Protein AF-A0A968M2L5-F1 (afdb_monomer)

Foldseek 3Di:
DEEEEEACPCCLVPVLVVQVPDPPGDDQEYEDQAQVSQVVSCVVSVHNYYYHRLCPVVCVVVGQFYFYPDDPVPPPNPDDDDDDDDNGDGNGPPDD

Mean predicted aligned error: 7.8 Å

Solvent-accessible surface area (backbone atoms only — not comparable to full-atom values): 5545 Å² total; per-residue (Å²): 86,35,30,25,34,40,19,60,58,61,27,52,74,49,49,46,61,56,43,60,69,37,89,72,38,40,59,42,30,41,23,20,69,52,41,67,64,26,39,54,52,21,60,77,67,71,26,83,32,59,27,31,56,87,47,56,69,74,48,54,88,70,30,39,30,41,48,69,44,55,60,83,88,64,64,74,62,84,74,82,80,87,86,84,94,65,102,67,50,80,50,67,62,84,72,133

Secondary structure (DSSP, 8-state):
-EEEEE-SSHIIIIIHHHHHTSTT-EEEEEEESSHHHHHHHHHHTT-SEEEETTGGGGGGGG-SEEEE-S-GGG----PPS-----S---------

pLDDT: mean 79.25, std 21.19, range [34.09, 97.38]

Nearest PDB structures (fold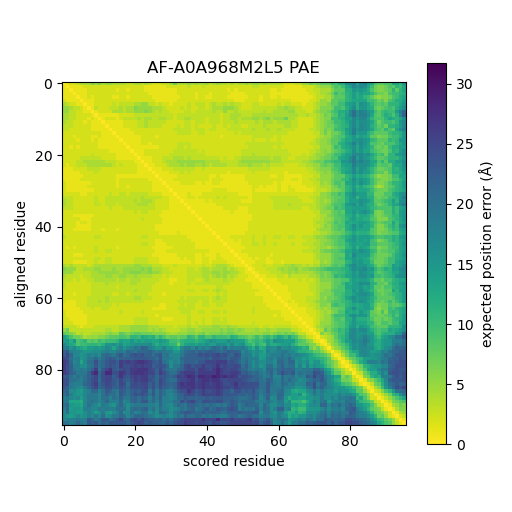seek):
  4had-assembly1_C  TM=8.852E-01  e=3.005E-05  Rhizobium etli CFN 42
  4had-assembly1_D  TM=8.837E-01  e=3.005E-05  Rhizobium etli CFN 42
  3ezy-assembly1_B  TM=8.590E-01  e=3.904E-04  Thermotoga maritima
  5uib-assembly1_A  TM=8.420E-01  e=4.469E-04  Rhizobium rhizogenes K84
  4koa-assembly1_A-2  TM=8.128E-01  e=4.177E-04  Sinorhizobium meliloti 1021

Structure (mmCIF, N/CA/C/O backbone):
data_AF-A0A968M2L5-F1
#
_entry.id   AF-A0A968M2L5-F1
#
loop_
_atom_site.group_PDB
_atom_site.id
_atom_site.type_symbol
_atom_site.label_atom_id
_atom_site.label_alt_id
_atom_site.label_comp_id
_atom_site.label_asym_id
_atom_site.label_entity_id
_atom_site.label_seq_id
_atom_site.pdbx_PDB_ins_code
_atom_site.Cartn_x
_atom_site.Cartn_y
_atom_site.Cartn_z
_atom_site.occupancy
_atom_site.B_iso_or_equiv
_atom_site.auth_seq_id
_atom_site.auth_comp_id
_atom_site.auth_asym_id
_atom_site.auth_atom_id
_atom_site.pdbx_PDB_model_num
ATOM 1 N N . MET A 1 1 ? -8.861 -2.715 9.141 1.00 88.38 1 MET A N 1
ATOM 2 C CA . MET A 1 1 ? -8.991 -2.774 7.671 1.00 88.38 1 MET A CA 1
ATOM 3 C C . MET A 1 1 ? -7.615 -2.585 7.074 1.00 88.38 1 MET A C 1
ATOM 5 O O . MET A 1 1 ? -6.997 -1.554 7.315 1.00 88.38 1 MET A O 1
ATOM 9 N N . ARG A 1 2 ? -7.134 -3.588 6.344 1.00 92.38 2 ARG A N 1
ATOM 10 C CA . ARG A 1 2 ? -5.806 -3.607 5.731 1.00 92.38 2 ARG A CA 1
ATOM 11 C C . ARG A 1 2 ? -5.863 -2.931 4.371 1.00 92.38 2 ARG A C 1
ATOM 13 O O . ARG A 1 2 ? -6.697 -3.287 3.540 1.00 92.38 2 ARG A O 1
ATOM 20 N N . VAL A 1 3 ? -4.984 -1.971 4.140 1.00 92.75 3 VAL A N 1
ATOM 21 C CA . VAL A 1 3 ? -4.942 -1.184 2.910 1.00 92.75 3 VAL A CA 1
ATOM 22 C C . VAL A 1 3 ? -3.601 -1.379 2.226 1.00 92.75 3 VAL A C 1
ATOM 24 O O . VAL A 1 3 ? -2.548 -1.315 2.856 1.00 92.75 3 VAL A O 1
ATOM 27 N N . GLY A 1 4 ? -3.642 -1.592 0.917 1.00 93.94 4 GLY A N 1
ATOM 28 C CA . GLY A 1 4 ? -2.467 -1.549 0.065 1.00 93.94 4 GLY A CA 1
ATOM 29 C C . GLY A 1 4 ? -2.454 -0.318 -0.821 1.00 93.94 4 GLY A C 1
ATOM 30 O O . GLY A 1 4 ? -3.511 0.169 -1.214 1.00 93.94 4 GLY A O 1
ATOM 31 N N . ILE A 1 5 ? -1.273 0.183 -1.171 1.00 94.12 5 ILE A N 1
ATOM 32 C CA . ILE A 1 5 ? -1.129 1.347 -2.054 1.00 94.12 5 ILE A CA 1
ATOM 33 C C . ILE A 1 5 ? -0.331 0.950 -3.295 1.00 94.12 5 ILE A C 1
ATOM 35 O O . ILE A 1 5 ? 0.833 0.563 -3.197 1.00 94.12 5 ILE A O 1
ATOM 39 N N . LEU A 1 6 ? -0.939 1.088 -4.475 1.00 92.50 6 LEU A N 1
ATOM 40 C CA . LEU A 1 6 ? -0.255 0.965 -5.761 1.00 92.50 6 LEU A CA 1
ATOM 41 C C . LEU A 1 6 ? 0.196 2.350 -6.223 1.00 92.50 6 LEU A C 1
ATOM 43 O O . LEU A 1 6 ? -0.587 3.125 -6.770 1.00 92.50 6 LEU A O 1
ATOM 47 N N . GLY A 1 7 ? 1.479 2.645 -6.042 1.00 90.62 7 GLY A N 1
ATOM 48 C CA . GLY A 1 7 ? 2.120 3.884 -6.462 1.00 90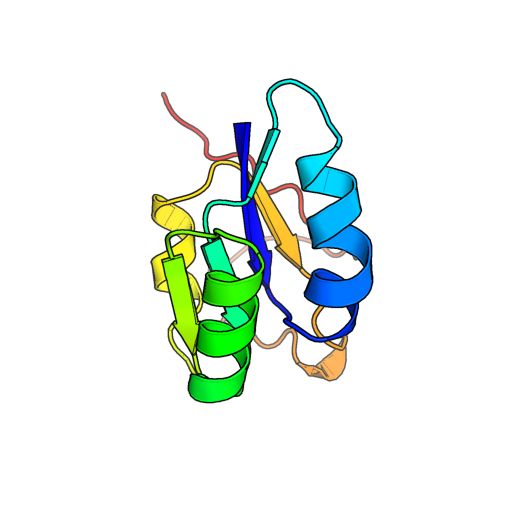.62 7 GLY A CA 1
ATOM 49 C C . GLY A 1 7 ? 2.806 4.600 -5.301 1.00 90.62 7 GLY A C 1
ATOM 50 O O . GLY A 1 7 ? 2.171 5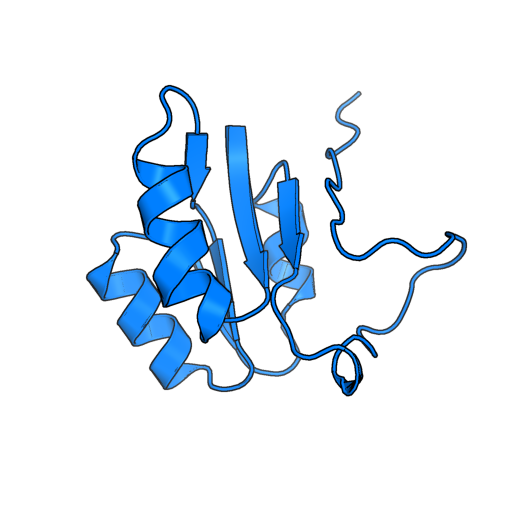.277 -4.502 1.00 90.62 7 GLY A O 1
ATOM 51 N N . THR A 1 8 ? 4.134 4.546 -5.273 1.00 90.06 8 THR A N 1
ATOM 52 C CA . THR A 1 8 ? 4.975 5.123 -4.209 1.00 90.06 8 THR A CA 1
ATOM 53 C C . THR A 1 8 ? 5.424 6.571 -4.447 1.00 90.06 8 THR A C 1
ATOM 55 O O . THR A 1 8 ? 6.320 7.073 -3.776 1.00 90.06 8 THR A O 1
ATOM 58 N N . GLY A 1 9 ? 4.803 7.263 -5.406 1.00 87.50 9 GLY A N 1
ATOM 59 C CA . GLY A 1 9 ? 4.928 8.713 -5.572 1.00 87.50 9 GLY A CA 1
ATOM 60 C C . GLY A 1 9 ? 3.939 9.442 -4.662 1.00 87.50 9 GLY A C 1
ATOM 61 O O . GLY A 1 9 ? 4.125 9.516 -3.451 1.00 87.50 9 GLY A O 1
ATOM 62 N N . PHE A 1 10 ? 2.840 9.921 -5.247 1.00 84.62 10 PHE A N 1
ATOM 63 C CA . PHE A 1 10 ? 1.758 10.584 -4.511 1.00 84.62 10 PHE A CA 1
ATOM 64 C C . PHE A 1 10 ? 1.149 9.706 -3.404 1.00 84.62 10 PHE A C 1
ATOM 66 O O . PHE A 1 10 ? 0.853 10.198 -2.319 1.00 84.62 10 PHE A O 1
ATOM 73 N N . GLY A 1 11 ? 1.013 8.395 -3.639 1.00 83.44 11 GLY A N 1
ATOM 74 C CA . GLY A 1 11 ? 0.470 7.463 -2.649 1.00 83.44 11 GLY A CA 1
ATOM 75 C C . GLY A 1 11 ? 1.284 7.398 -1.359 1.00 83.44 11 GLY A C 1
ATOM 76 O O . GLY A 1 11 ? 0.704 7.422 -0.279 1.00 83.44 11 GLY A O 1
ATOM 77 N N . ALA A 1 12 ? 2.615 7.405 -1.455 1.00 88.25 12 ALA A N 1
ATOM 78 C CA . ALA A 1 12 ? 3.487 7.437 -0.281 1.00 88.25 12 ALA A CA 1
ATOM 79 C C . ALA A 1 12 ? 3.498 8.809 0.410 1.00 88.25 12 ALA A C 1
ATOM 81 O O . ALA A 1 12 ? 3.565 8.879 1.631 1.00 88.25 12 ALA A O 1
ATOM 82 N N . ALA A 1 13 ? 3.424 9.899 -0.357 1.00 87.94 13 ALA A N 1
ATOM 83 C CA . ALA A 1 13 ? 3.487 11.251 0.196 1.00 87.94 13 ALA A CA 1
ATOM 84 C C . ALA A 1 13 ? 2.180 11.699 0.873 1.00 87.94 13 ALA A C 1
ATOM 86 O O . ALA A 1 13 ? 2.221 12.483 1.815 1.00 87.94 13 ALA A O 1
ATOM 87 N N . VAL A 1 14 ? 1.026 11.233 0.382 1.00 90.38 14 VAL A N 1
ATOM 88 C CA . VAL A 1 14 ? -0.293 11.738 0.800 1.00 90.38 14 VAL A CA 1
ATOM 89 C C . VAL A 1 14 ? -1.162 10.647 1.409 1.00 90.38 14 VAL A C 1
ATOM 91 O O . VAL A 1 14 ? -1.621 10.789 2.539 1.00 90.38 14 VAL A O 1
ATOM 94 N N . HIS A 1 15 ? -1.392 9.547 0.690 1.00 88.81 15 HIS A N 1
ATOM 95 C CA . HIS A 1 15 ? -2.325 8.520 1.158 1.00 88.81 15 HIS A CA 1
ATOM 96 C C . HIS A 1 15 ? -1.779 7.732 2.345 1.00 88.81 15 HIS A C 1
ATOM 98 O O . HIS A 1 15 ? -2.531 7.459 3.270 1.00 88.81 15 HIS A O 1
ATOM 104 N N . LEU A 1 16 ? -0.493 7.388 2.339 1.00 92.25 16 LEU A N 1
ATOM 105 C CA . LEU A 1 16 ? 0.145 6.634 3.414 1.00 92.25 16 LEU A CA 1
ATOM 106 C C . LEU A 1 16 ? 0.006 7.317 4.790 1.00 92.25 16 LEU A C 1
ATOM 108 O O . LEU A 1 16 ? -0.597 6.696 5.666 1.00 92.25 16 LEU A O 1
ATOM 112 N N . PRO A 1 17 ? 0.446 8.578 4.997 1.00 93.00 17 PRO A N 1
ATOM 113 C CA . PRO A 1 17 ? 0.282 9.235 6.294 1.00 93.00 17 PRO A CA 1
ATOM 114 C C . PRO A 1 17 ? -1.192 9.485 6.641 1.00 93.00 17 PRO A C 1
ATOM 116 O O . PRO A 1 17 ? -1.592 9.312 7.792 1.00 93.00 17 PRO A O 1
ATOM 119 N N . ALA A 1 18 ? -2.027 9.836 5.654 1.00 91.94 18 ALA A N 1
ATOM 120 C CA . ALA A 1 18 ? -3.456 10.040 5.882 1.00 91.94 18 ALA A CA 1
ATOM 121 C C . ALA A 1 18 ? -4.140 8.757 6.380 1.00 91.94 18 ALA A C 1
ATOM 123 O O . ALA A 1 18 ? -4.860 8.792 7.373 1.00 91.94 18 ALA A O 1
ATOM 124 N N . LEU A 1 19 ? -3.884 7.615 5.738 1.00 91.62 19 LEU A N 1
ATOM 125 C CA . LEU A 1 19 ? -4.455 6.324 6.121 1.00 91.62 19 LEU A CA 1
ATOM 126 C C . LEU A 1 19 ? -3.940 5.844 7.480 1.00 91.62 19 LEU A C 1
ATOM 128 O O . LEU A 1 19 ? -4.735 5.338 8.263 1.00 91.62 19 LEU A O 1
ATOM 132 N N . GLN A 1 20 ? -2.653 6.035 7.787 1.00 91.94 20 GLN A N 1
ATOM 133 C CA . GLN A 1 20 ? -2.080 5.668 9.090 1.00 91.94 20 GLN A CA 1
ATOM 134 C C . GLN A 1 20 ? -2.659 6.485 10.256 1.00 91.94 20 GLN A C 1
ATOM 136 O O . GLN A 1 20 ? -2.662 6.014 11.389 1.00 91.94 20 GLN A O 1
ATOM 141 N N . SER A 1 21 ? -3.173 7.691 9.993 1.00 93.94 21 SER A N 1
ATOM 142 C CA . SER A 1 21 ? -3.842 8.510 11.014 1.00 93.94 21 SER A CA 1
ATOM 143 C C . SER A 1 21 ? -5.272 8.065 11.344 1.00 93.94 21 SER A C 1
ATOM 145 O O . SER A 1 21 ? -5.845 8.526 12.333 1.00 93.94 21 SER A O 1
ATOM 147 N N . LEU A 1 22 ? -5.873 7.189 10.531 1.00 92.62 22 LEU A N 1
ATOM 148 C CA . LEU A 1 22 ? -7.255 6.760 10.720 1.00 92.62 22 LEU A CA 1
ATOM 149 C C . LEU A 1 22 ? -7.334 5.591 11.716 1.00 92.62 22 LEU A C 1
ATOM 151 O O . LEU A 1 22 ? -6.642 4.585 11.545 1.00 92.62 22 LEU A O 1
ATOM 155 N N . PRO A 1 23 ? -8.229 5.650 12.718 1.00 93.88 23 PRO A N 1
ATOM 156 C CA . PRO A 1 23 ? -8.421 4.535 13.634 1.00 93.88 23 PRO A CA 1
ATOM 157 C C . PRO A 1 23 ? -8.970 3.307 12.893 1.00 93.88 23 PRO A C 1
ATOM 159 O O . PRO A 1 23 ? -9.910 3.400 12.103 1.00 93.88 23 PRO A O 1
ATOM 162 N N . GLY A 1 24 ? -8.388 2.136 13.164 1.00 91.62 24 GLY A N 1
ATOM 163 C CA . GLY A 1 24 ? -8.819 0.863 12.573 1.00 91.62 24 GLY A CA 1
ATOM 164 C C . GLY A 1 24 ? -8.391 0.645 11.115 1.00 91.62 24 GLY A C 1
ATOM 165 O O . GLY A 1 24 ? -8.819 -0.340 10.501 1.00 91.62 24 GLY A O 1
ATOM 166 N N . VAL A 1 25 ? -7.548 1.520 10.560 1.00 93.00 25 VAL A N 1
ATOM 167 C CA . VAL A 1 25 ? -6.943 1.380 9.230 1.00 93.00 25 VAL A CA 1
ATOM 168 C C . VAL A 1 25 ? -5.455 1.105 9.382 1.00 93.00 25 VAL A C 1
ATOM 170 O O . VAL A 1 25 ? -4.769 1.761 10.156 1.00 93.00 25 VAL A O 1
ATOM 173 N N . GLU A 1 26 ? -4.952 0.139 8.624 1.00 94.44 26 GLU A N 1
ATOM 174 C CA . GLU A 1 26 ? -3.536 -0.205 8.618 1.00 94.44 26 GLU A CA 1
ATOM 175 C C . GLU A 1 26 ? -3.058 -0.328 7.177 1.00 94.44 26 GLU A C 1
ATOM 177 O O . GLU A 1 26 ? -3.641 -1.076 6.390 1.00 94.44 26 GLU A O 1
ATOM 182 N N . VAL A 1 27 ? -2.002 0.402 6.817 1.00 95.56 27 VAL A N 1
ATOM 183 C CA . VAL A 1 27 ? -1.354 0.218 5.517 1.00 95.56 27 VAL A CA 1
ATOM 184 C C . VAL A 1 27 ? -0.376 -0.942 5.638 1.00 95.56 27 VAL A C 1
ATOM 186 O O . VAL A 1 27 ? 0.677 -0.800 6.251 1.00 95.56 27 VAL A O 1
ATOM 189 N N . THR A 1 28 ? -0.727 -2.089 5.061 1.00 96.31 28 THR A N 1
ATOM 190 C CA . THR A 1 28 ? 0.058 -3.324 5.200 1.00 96.31 28 THR A CA 1
ATOM 191 C C . THR A 1 28 ? 0.949 -3.602 3.996 1.00 96.31 28 THR A C 1
ATOM 193 O O . THR A 1 28 ? 1.904 -4.367 4.112 1.00 96.31 28 THR A O 1
ATOM 196 N N . ALA A 1 29 ? 0.686 -2.978 2.843 1.00 96.19 29 ALA A N 1
ATOM 197 C CA . ALA A 1 29 ? 1.452 -3.248 1.635 1.00 96.19 29 ALA A CA 1
ATOM 198 C C . ALA A 1 29 ? 1.623 -2.029 0.716 1.00 96.19 29 ALA A C 1
ATOM 200 O O . ALA A 1 29 ? 0.676 -1.292 0.442 1.00 96.19 29 ALA A O 1
ATOM 201 N N . LEU A 1 30 ? 2.827 -1.848 0.174 1.00 96.62 30 LEU A N 1
ATOM 202 C CA . LEU A 1 30 ? 3.119 -0.861 -0.868 1.00 96.62 30 LEU A CA 1
ATOM 203 C C . LEU A 1 30 ? 3.573 -1.552 -2.149 1.00 96.62 30 LEU A C 1
ATOM 205 O O . LEU A 1 30 ? 4.294 -2.545 -2.115 1.00 96.62 30 LEU A O 1
ATOM 209 N N . TRP A 1 31 ? 3.221 -0.976 -3.291 1.00 95.69 31 TRP A N 1
ATOM 210 C CA . TRP A 1 31 ? 3.813 -1.324 -4.575 1.00 95.69 31 TRP A CA 1
ATOM 211 C C . TRP A 1 31 ? 4.276 -0.071 -5.312 1.00 95.69 31 TRP A C 1
ATOM 213 O O . TRP A 1 31 ? 3.610 0.968 -5.306 1.00 95.69 31 TRP A O 1
ATOM 223 N N . GLY A 1 32 ? 5.398 -0.187 -6.011 1.00 93.50 32 GLY A N 1
ATOM 224 C CA . GLY A 1 32 ? 5.876 0.813 -6.952 1.00 93.50 32 GLY A CA 1
ATOM 225 C C . GLY A 1 32 ? 6.692 0.172 -8.064 1.00 93.50 32 GLY A C 1
ATOM 226 O O . GLY A 1 32 ? 7.103 -0.979 -7.977 1.00 93.50 32 GLY A O 1
ATOM 227 N N . ARG A 1 33 ? 6.941 0.918 -9.143 1.00 90.88 33 ARG A N 1
ATOM 228 C CA . ARG A 1 33 ? 7.737 0.401 -10.269 1.00 90.88 33 ARG A CA 1
ATOM 229 C C . ARG A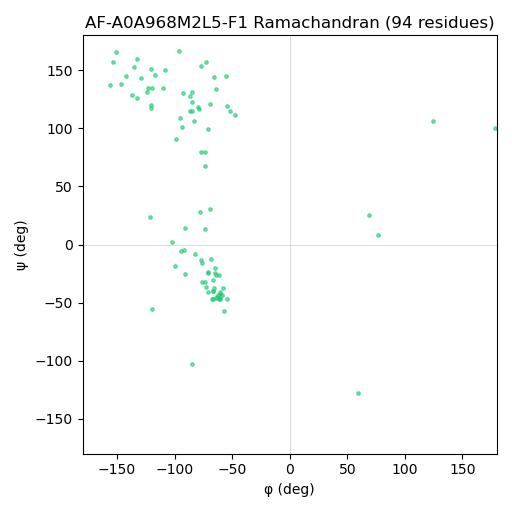 1 33 ? 9.170 0.072 -9.845 1.00 90.88 33 ARG A C 1
ATOM 231 O O . ARG A 1 33 ? 9.691 -0.970 -10.222 1.00 90.88 33 ARG A O 1
ATOM 238 N N . ASP A 1 34 ? 9.774 0.960 -9.065 1.00 93.12 34 ASP A N 1
ATOM 239 C CA . ASP A 1 34 ? 11.113 0.798 -8.507 1.00 93.12 34 ASP A CA 1
ATOM 240 C C . ASP A 1 34 ? 11.026 0.029 -7.182 1.00 93.12 34 ASP A C 1
ATOM 242 O O . ASP A 1 34 ? 10.410 0.501 -6.219 1.00 93.12 34 ASP A O 1
ATOM 246 N N . ARG A 1 35 ? 11.607 -1.176 -7.157 1.00 93.81 35 ARG A N 1
ATOM 247 C CA . ARG A 1 35 ? 11.564 -2.077 -6.001 1.00 93.81 35 ARG A CA 1
ATOM 248 C C . ARG A 1 35 ? 12.331 -1.510 -4.811 1.00 93.81 35 ARG A C 1
ATOM 250 O O . ARG A 1 35 ? 11.806 -1.528 -3.703 1.00 93.81 35 ARG A O 1
ATOM 257 N N . GLU A 1 36 ? 13.540 -1.013 -5.043 1.00 95.38 36 GLU A N 1
ATOM 258 C CA . GLU A 1 36 ? 14.440 -0.549 -3.987 1.00 95.38 36 GLU A CA 1
ATOM 259 C C . GLU A 1 36 ? 13.875 0.704 -3.319 1.00 95.38 36 GLU A C 1
ATOM 261 O O . GLU A 1 36 ? 13.717 0.752 -2.097 1.00 95.38 36 GLU A O 1
ATOM 266 N N . ARG A 1 37 ? 13.419 1.670 -4.127 1.00 95.44 37 ARG A N 1
ATOM 267 C CA . ARG A 1 37 ? 12.728 2.861 -3.622 1.00 95.44 37 ARG A CA 1
ATOM 268 C C . ARG A 1 37 ? 11.475 2.499 -2.826 1.00 95.44 37 ARG A C 1
ATOM 270 O O . ARG A 1 37 ? 11.208 3.098 -1.787 1.00 95.44 37 ARG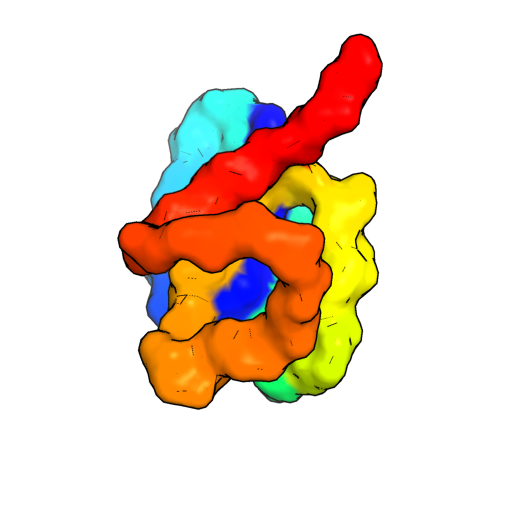 A O 1
ATOM 277 N N . THR A 1 38 ? 10.681 1.548 -3.316 1.00 96.44 38 THR A N 1
ATOM 278 C CA . THR A 1 38 ? 9.441 1.133 -2.642 1.00 96.44 38 THR A CA 1
ATOM 279 C C . THR A 1 38 ? 9.729 0.449 -1.310 1.00 96.44 38 THR A C 1
ATOM 281 O O . THR A 1 38 ? 9.044 0.730 -0.328 1.00 96.44 38 THR A O 1
ATOM 284 N N . GLN A 1 39 ? 10.764 -0.388 -1.253 1.00 97.00 39 GLN A N 1
ATOM 285 C CA . GLN A 1 39 ? 11.215 -1.027 -0.022 1.00 97.00 39 GLN A CA 1
ATOM 286 C C . GLN A 1 39 ? 11.708 0.001 1.003 1.00 97.00 39 GLN A C 1
ATOM 288 O O . GLN A 1 39 ? 11.308 -0.070 2.162 1.00 97.00 39 GLN A O 1
ATOM 293 N N . ALA A 1 40 ? 12.506 0.986 0.585 1.00 97.38 40 ALA A N 1
ATOM 294 C CA . ALA A 1 40 ? 12.985 2.045 1.474 1.00 97.38 40 ALA A CA 1
ATOM 295 C C . ALA A 1 40 ? 11.827 2.858 2.083 1.00 97.38 40 ALA A C 1
ATOM 297 O O . ALA A 1 40 ? 11.811 3.125 3.284 1.00 97.38 40 ALA A O 1
ATOM 298 N N . ILE A 1 41 ? 10.819 3.200 1.272 1.00 96.50 41 ILE A N 1
ATOM 299 C CA . ILE A 1 41 ? 9.611 3.896 1.742 1.00 96.50 41 ILE A CA 1
ATOM 300 C C . ILE A 1 41 ? 8.826 3.023 2.727 1.00 96.50 41 ILE A C 1
ATOM 302 O O . ILE A 1 41 ? 8.413 3.512 3.775 1.00 96.50 41 ILE A O 1
ATOM 306 N N . ALA A 1 42 ? 8.624 1.742 2.407 1.00 96.75 42 ALA A N 1
ATOM 307 C CA . ALA A 1 42 ? 7.900 0.820 3.276 1.00 96.75 42 ALA A CA 1
ATOM 308 C C . ALA A 1 42 ? 8.589 0.676 4.639 1.00 96.75 42 ALA A C 1
ATOM 310 O O . ALA A 1 42 ? 7.936 0.819 5.668 1.00 96.75 42 ALA A O 1
ATOM 311 N N . GLN A 1 43 ? 9.911 0.491 4.650 1.00 96.88 43 GLN A N 1
ATOM 312 C CA . GLN A 1 43 ? 10.706 0.419 5.877 1.00 96.88 43 GLN A CA 1
ATOM 313 C C . GLN A 1 43 ? 10.612 1.711 6.695 1.00 96.88 43 GLN A C 1
ATOM 315 O O . GLN A 1 43 ? 10.346 1.652 7.893 1.00 96.88 43 GLN A O 1
ATOM 320 N N . GLY A 1 44 ? 10.764 2.875 6.053 1.00 96.50 44 GLY A N 1
ATOM 321 C CA . GLY A 1 44 ? 10.676 4.173 6.726 1.00 96.50 44 GLY A CA 1
ATOM 322 C C . GLY A 1 44 ? 9.297 4.473 7.323 1.00 96.50 44 GLY A C 1
ATOM 323 O O . GLY A 1 44 ? 9.203 5.216 8.295 1.00 96.50 44 GLY A O 1
ATOM 324 N N . ALA A 1 45 ? 8.238 3.878 6.772 1.00 94.88 45 ALA A N 1
ATOM 325 C CA . ALA A 1 45 ? 6.864 4.055 7.235 1.00 94.88 45 ALA A CA 1
ATOM 326 C C . ALA A 1 45 ? 6.325 2.887 8.081 1.00 94.88 45 ALA A C 1
ATOM 328 O O . ALA A 1 45 ? 5.154 2.912 8.459 1.00 94.88 45 ALA A O 1
ATOM 329 N N . GLY A 1 46 ? 7.138 1.860 8.356 1.00 96.31 46 GLY A N 1
ATOM 330 C CA . GLY A 1 46 ? 6.719 0.676 9.113 1.00 96.31 46 GLY A CA 1
ATOM 331 C C . GLY A 1 46 ? 5.709 -0.222 8.387 1.00 96.31 46 GLY A C 1
ATOM 332 O O . GLY A 1 46 ? 4.943 -0.923 9.041 1.00 96.31 46 GLY A O 1
ATOM 333 N N . VAL A 1 47 ? 5.679 -0.206 7.051 1.00 97.25 47 VAL A N 1
ATOM 334 C CA . VAL A 1 47 ? 4.783 -1.054 6.251 1.00 97.25 47 VAL A CA 1
ATOM 335 C C . VAL A 1 47 ? 5.427 -2.433 6.030 1.00 97.25 47 VAL A C 1
ATOM 337 O O . VAL A 1 47 ? 6.520 -2.499 5.462 1.00 97.25 47 VAL A O 1
ATOM 340 N N . PRO A 1 48 ? 4.775 -3.544 6.425 1.00 96.75 48 PRO A N 1
ATOM 341 C CA . PRO A 1 48 ? 5.398 -4.871 6.455 1.00 96.75 48 PRO A CA 1
ATOM 342 C C . PRO A 1 48 ? 5.663 -5.491 5.077 1.00 96.75 48 PRO A C 1
ATOM 344 O O . PRO A 1 48 ? 6.555 -6.332 4.953 1.00 96.75 48 PRO A O 1
ATOM 347 N N . HIS A 1 49 ? 4.921 -5.100 4.036 1.00 97.12 49 HIS A N 1
ATOM 348 C CA . HIS A 1 49 ? 5.073 -5.672 2.696 1.00 97.12 49 HIS A CA 1
ATOM 349 C C . HIS A 1 49 ? 5.373 -4.605 1.640 1.00 97.12 49 HIS A C 1
ATOM 351 O O . HIS A 1 49 ? 4.715 -3.568 1.556 1.00 97.12 49 HIS A O 1
ATOM 357 N N . SER A 1 50 ? 6.352 -4.879 0.779 1.00 97.00 50 SER A N 1
ATOM 358 C CA . SER A 1 50 ? 6.731 -3.994 -0.323 1.00 97.00 50 SER A CA 1
ATOM 359 C C . SER A 1 50 ? 6.984 -4.790 -1.597 1.00 97.00 50 SER A C 1
ATOM 361 O O . SER A 1 50 ? 7.793 -5.719 -1.595 1.00 97.00 50 SER A O 1
ATOM 363 N N . PHE A 1 51 ? 6.343 -4.388 -2.689 1.00 95.25 51 PHE A N 1
ATOM 364 C CA . PHE A 1 51 ? 6.430 -5.040 -3.991 1.00 95.25 51 PHE A CA 1
ATOM 365 C C . PHE A 1 51 ? 6.963 -4.079 -5.055 1.00 95.25 51 PHE A C 1
ATOM 367 O O . PHE A 1 51 ? 6.776 -2.864 -4.980 1.00 95.25 51 PHE A O 1
ATOM 374 N N . GLY A 1 52 ? 7.638 -4.635 -6.059 1.00 92.44 52 GLY A N 1
ATOM 375 C CA . GLY A 1 52 ? 8.306 -3.883 -7.117 1.00 92.44 52 GLY A CA 1
ATOM 376 C C . GLY A 1 52 ? 8.004 -4.432 -8.508 1.00 92.44 52 GLY A C 1
ATOM 377 O O . GLY A 1 52 ? 7.651 -5.603 -8.644 1.00 92.44 52 GLY A O 1
ATOM 378 N N . GLY A 1 53 ? 8.188 -3.620 -9.550 1.00 88.38 53 GLY A N 1
ATOM 379 C CA . GLY A 1 53 ? 8.091 -4.086 -10.937 1.00 88.38 53 GLY A CA 1
ATOM 380 C C . GLY A 1 53 ? 6.717 -4.676 -11.268 1.00 88.38 53 GLY A C 1
ATOM 381 O O . GLY A 1 53 ? 5.697 -4.044 -11.022 1.00 88.38 53 GLY A O 1
ATOM 382 N N . GLU A 1 54 ? 6.664 -5.888 -11.818 1.00 85.81 54 GLU A N 1
ATOM 383 C CA . GLU A 1 54 ? 5.403 -6.521 -12.243 1.00 85.81 54 GLU A CA 1
ATOM 384 C C . GLU A 1 54 ? 4.619 -7.203 -11.102 1.00 85.81 54 GLU A C 1
ATOM 386 O O . GLU A 1 54 ? 3.459 -7.569 -11.289 1.00 85.81 54 GLU A O 1
ATOM 391 N N . ALA A 1 55 ? 5.198 -7.304 -9.900 1.00 85.62 55 ALA A N 1
ATOM 392 C CA . ALA A 1 55 ? 4.676 -8.060 -8.753 1.00 85.62 55 ALA A CA 1
ATOM 393 C C . ALA A 1 55 ? 3.535 -7.366 -7.974 1.00 85.62 55 ALA A C 1
ATOM 395 O O . ALA A 1 55 ? 3.371 -7.564 -6.774 1.00 85.62 55 ALA A O 1
ATOM 396 N N . TRP A 1 56 ? 2.734 -6.514 -8.616 1.00 87.31 56 TRP A N 1
ATOM 397 C CA . TRP A 1 56 ? 1.650 -5.791 -7.930 1.00 87.31 56 TRP A CA 1
ATOM 398 C C . TRP A 1 56 ? 0.532 -6.723 -7.445 1.00 87.31 56 TRP A C 1
ATOM 400 O O . TRP A 1 56 ? -0.126 -6.426 -6.454 1.00 87.31 56 TRP A O 1
ATOM 410 N N . ALA A 1 57 ? 0.290 -7.835 -8.144 1.00 85.56 57 ALA A N 1
ATOM 411 C CA . ALA A 1 57 ? -0.816 -8.741 -7.838 1.00 85.56 57 ALA A CA 1
ATOM 412 C C . ALA A 1 57 ? -0.580 -9.527 -6.537 1.00 85.56 57 ALA A C 1
ATOM 414 O O . ALA A 1 57 ? -1.539 -9.923 -5.880 1.00 85.56 57 ALA A O 1
ATOM 415 N N . GLU A 1 58 ? 0.683 -9.696 -6.135 1.00 87.25 58 GLU A N 1
ATOM 416 C CA . GLU A 1 58 ? 1.078 -10.353 -4.882 1.00 87.25 58 GLU A CA 1
ATOM 417 C C . GLU A 1 58 ? 0.621 -9.574 -3.638 1.00 87.25 58 GLU A C 1
ATOM 419 O O . GLU A 1 58 ? 0.469 -10.149 -2.563 1.00 87.25 58 GLU A O 1
ATOM 424 N N . LEU A 1 59 ? 0.328 -8.278 -3.791 1.00 88.62 59 LEU A N 1
ATOM 425 C CA . LEU A 1 59 ? -0.232 -7.435 -2.739 1.00 88.62 59 LEU A CA 1
ATOM 426 C C . LEU A 1 59 ? -1.711 -7.746 -2.460 1.00 88.62 59 LEU A C 1
ATOM 428 O O . LEU A 1 59 ? -2.151 -7.607 -1.321 1.00 88.62 59 LEU A O 1
ATOM 432 N N . LEU A 1 60 ? -2.483 -8.160 -3.472 1.00 86.12 60 LEU A N 1
ATOM 433 C CA . LEU A 1 60 ? -3.938 -8.353 -3.371 1.00 86.12 60 LEU A CA 1
ATOM 434 C C . LEU A 1 60 ? -4.386 -9.288 -2.233 1.00 86.12 60 LEU A C 1
ATOM 436 O O . LEU A 1 60 ? -5.296 -8.901 -1.504 1.00 86.12 60 LEU A O 1
ATOM 440 N N . PRO A 1 61 ? -3.785 -10.478 -2.018 1.00 86.94 61 PRO A N 1
ATOM 441 C CA . PRO A 1 61 ? -4.203 -11.357 -0.922 1.00 86.94 61 PRO A CA 1
ATOM 442 C C . PRO A 1 61 ? -3.873 -10.810 0.480 1.00 86.94 61 PRO A C 1
ATOM 444 O O . PRO A 1 61 ? -4.369 -11.335 1.476 1.00 86.94 61 PRO A O 1
ATOM 447 N N . LEU A 1 62 ? -3.043 -9.767 0.585 1.00 85.56 62 LEU A N 1
ATOM 448 C CA . LEU A 1 62 ? -2.560 -9.219 1.858 1.00 85.56 62 LEU A CA 1
ATOM 449 C C . LEU A 1 62 ? -3.400 -8.043 2.372 1.00 85.56 62 LEU A C 1
ATOM 451 O O . LEU A 1 62 ? -3.158 -7.547 3.478 1.00 85.56 62 LEU A O 1
ATOM 455 N N . VAL A 1 63 ? -4.369 -7.580 1.580 1.00 86.69 63 VAL A N 1
ATOM 456 C CA . VAL A 1 63 ? -5.102 -6.338 1.835 1.00 86.69 63 VAL A CA 1
ATOM 457 C C . VAL A 1 63 ? -6.596 -6.520 1.618 1.00 86.69 63 VAL A C 1
ATOM 459 O O . VAL A 1 63 ? -7.037 -7.344 0.823 1.00 86.69 63 VAL A O 1
ATOM 462 N N . ASP A 1 64 ? -7.385 -5.719 2.324 1.00 86.25 64 ASP A N 1
ATOM 463 C CA . ASP A 1 64 ? -8.836 -5.684 2.159 1.00 86.25 64 ASP A CA 1
ATOM 464 C C . ASP A 1 64 ? -9.252 -4.637 1.123 1.00 86.25 64 ASP A C 1
ATOM 466 O O . ASP A 1 64 ? -10.332 -4.774 0.558 1.00 86.25 64 ASP A O 1
ATOM 470 N N . VAL A 1 65 ? -8.420 -3.599 0.919 1.00 86.38 65 VAL A N 1
ATOM 471 C CA . VAL A 1 65 ? -8.630 -2.452 0.017 1.00 86.38 65 VAL A CA 1
ATOM 472 C C . VAL A 1 65 ? -7.323 -2.035 -0.660 1.00 86.38 65 VAL A C 1
ATOM 474 O O . VAL A 1 65 ? -6.264 -2.068 -0.039 1.00 86.38 65 VAL A O 1
ATOM 477 N N . VAL A 1 66 ? -7.387 -1.591 -1.921 1.00 87.44 66 VAL A N 1
ATOM 478 C CA . VAL A 1 66 ? -6.224 -1.108 -2.685 1.00 87.44 66 VAL A CA 1
ATOM 479 C C . VAL A 1 66 ? -6.411 0.341 -3.139 1.00 87.44 66 VAL A C 1
ATOM 481 O O . VAL A 1 66 ? -7.265 0.627 -3.965 1.00 87.44 66 VAL A O 1
ATOM 484 N N . ALA A 1 67 ? -5.570 1.266 -2.689 1.00 88.62 67 ALA A N 1
ATOM 485 C CA . ALA A 1 67 ? -5.507 2.620 -3.229 1.00 88.62 67 ALA A CA 1
ATOM 486 C C . ALA A 1 67 ? -4.599 2.657 -4.469 1.00 88.62 67 ALA A C 1
ATOM 488 O O . ALA A 1 67 ? -3.394 2.435 -4.372 1.00 88.62 67 ALA A O 1
ATOM 489 N N . VAL A 1 68 ? -5.157 2.953 -5.645 1.00 88.19 68 VAL A N 1
ATOM 490 C CA . VAL A 1 68 ? -4.379 3.073 -6.889 1.00 88.19 68 VAL A CA 1
ATOM 491 C C . VAL A 1 68 ? -4.028 4.535 -7.145 1.00 88.19 68 VAL A C 1
ATOM 493 O O . VAL A 1 68 ? -4.885 5.328 -7.519 1.00 88.19 68 VAL A O 1
ATOM 496 N N . THR A 1 69 ? -2.754 4.879 -6.976 1.00 86.44 69 THR A N 1
ATOM 497 C CA . THR A 1 69 ? -2.207 6.241 -7.111 1.00 86.44 69 THR A CA 1
ATOM 498 C C . THR A 1 69 ? -1.114 6.314 -8.182 1.00 86.44 69 THR A C 1
ATOM 500 O O . THR A 1 69 ? -0.213 7.154 -8.125 1.00 86.44 69 THR A O 1
ATOM 503 N N . THR A 1 70 ? -1.138 5.386 -9.140 1.00 82.06 70 THR A N 1
ATOM 504 C CA . THR A 1 70 ? -0.247 5.407 -10.307 1.00 82.06 70 THR A CA 1
ATOM 505 C C . THR A 1 70 ? -0.723 6.434 -11.338 1.00 82.06 70 THR A C 1
ATOM 507 O O . THR A 1 70 ? -1.919 6.725 -11.398 1.00 82.06 70 THR A O 1
ATOM 510 N N . PRO A 1 71 ? 0.172 6.987 -12.177 1.00 75.12 71 PRO A N 1
ATOM 511 C CA . PRO A 1 71 ? -0.248 7.840 -13.284 1.00 75.12 71 PRO A CA 1
ATOM 512 C C . PRO A 1 71 ? -1.260 7.126 -14.201 1.00 75.12 71 PRO A C 1
ATOM 514 O O . PRO A 1 71 ? -1.109 5.925 -14.440 1.00 75.12 71 PRO A O 1
ATOM 517 N N . PRO A 1 72 ? -2.246 7.833 -14.784 1.00 65.31 72 PRO A N 1
ATOM 518 C CA . PRO A 1 72 ? -3.357 7.218 -15.523 1.00 65.31 72 PRO A CA 1
ATOM 519 C C . PRO A 1 72 ? -2.916 6.407 -16.751 1.00 65.31 72 PRO A C 1
ATOM 521 O O . PRO A 1 72 ? -3.575 5.442 -17.122 1.00 65.31 72 PRO A O 1
ATOM 524 N N . PHE A 1 73 ? -1.769 6.731 -17.353 1.00 62.62 73 PHE A N 1
ATOM 525 C CA . PHE A 1 73 ? -1.191 5.959 -18.460 1.00 62.62 73 PHE A CA 1
ATOM 526 C C . PHE A 1 73 ? -0.526 4.644 -18.013 1.00 62.62 73 PHE A C 1
ATOM 528 O O . PHE A 1 73 ? -0.272 3.770 -18.833 1.00 62.62 73 PHE A O 1
ATOM 535 N N . CYS A 1 74 ? -0.242 4.484 -16.718 1.00 53.44 74 CYS A N 1
ATOM 536 C CA . CYS A 1 74 ? 0.365 3.283 -16.142 1.00 53.44 74 CYS A CA 1
ATOM 537 C C . CYS A 1 74 ? -0.666 2.264 -15.649 1.00 53.44 74 CYS A C 1
ATOM 539 O O . CYS A 1 74 ? -0.278 1.166 -15.258 1.00 53.44 74 CYS A O 1
ATOM 541 N N . ILE A 1 75 ? -1.967 2.578 -15.696 1.00 53.81 75 ILE A N 1
ATOM 542 C CA . ILE A 1 75 ? -3.026 1.687 -15.200 1.00 53.81 75 ILE A CA 1
ATOM 543 C C . ILE A 1 75 ? -3.285 0.466 -16.109 1.00 53.81 75 ILE A C 1
ATOM 545 O O . ILE A 1 75 ? -4.252 -0.267 -15.915 1.00 53.81 75 ILE A O 1
ATOM 549 N N . PHE A 1 76 ? -2.382 0.184 -17.059 1.00 45.56 76 PHE A N 1
ATOM 550 C CA . PHE A 1 76 ? -2.277 -1.075 -17.814 1.00 45.56 76 PHE A CA 1
ATOM 551 C C . PHE A 1 76 ? -1.804 -2.265 -16.955 1.00 45.56 76 PHE A C 1
ATOM 553 O O . PHE A 1 76 ? -1.203 -3.217 -17.452 1.00 45.56 76 PHE A O 1
ATOM 560 N N . LEU A 1 77 ? -2.139 -2.248 -15.667 1.00 49.38 77 LEU A N 1
ATOM 561 C CA . LEU A 1 77 ? -2.312 -3.451 -14.874 1.00 49.38 77 LEU A CA 1
ATOM 562 C C . LEU A 1 77 ? -3.196 -4.414 -15.685 1.00 49.38 77 LEU A C 1
ATOM 564 O O . LEU A 1 77 ? -4.354 -4.097 -15.975 1.00 49.38 77 LEU A O 1
ATOM 568 N N . LYS A 1 78 ? -2.629 -5.536 -16.151 1.00 43.34 78 LYS A N 1
ATOM 569 C CA . LYS A 1 78 ? -3.340 -6.524 -16.973 1.00 43.34 78 LYS A CA 1
ATOM 570 C C . LYS A 1 78 ? -4.643 -6.903 -16.269 1.00 43.34 78 LYS A C 1
ATOM 572 O O . LYS A 1 78 ? -4.644 -7.430 -15.163 1.00 43.34 78 LYS A O 1
ATOM 577 N N . ARG A 1 79 ? -5.746 -6.544 -16.921 1.00 46.41 79 ARG A N 1
ATOM 578 C CA . ARG A 1 79 ? -7.104 -6.530 -16.377 1.00 46.41 79 ARG A CA 1
ATOM 579 C C . ARG A 1 79 ? -7.690 -7.949 -16.367 1.00 46.41 79 ARG A C 1
ATOM 581 O O . ARG A 1 79 ? -7.934 -8.466 -17.458 1.00 46.41 79 ARG A O 1
ATOM 588 N N . PRO A 1 80 ? -8.020 -8.571 -15.224 1.00 43.00 80 PRO A N 1
ATOM 589 C CA . PRO A 1 80 ? -9.040 -9.613 -15.227 1.00 43.00 80 PRO A CA 1
ATOM 590 C C . PRO A 1 80 ? -10.403 -8.946 -15.509 1.00 43.00 80 PRO A C 1
ATOM 592 O O . PRO A 1 80 ? -10.797 -7.998 -14.832 1.00 43.00 80 PRO A O 1
ATOM 595 N N . LYS A 1 81 ? -11.090 -9.352 -16.586 1.00 34.56 81 LYS A N 1
ATOM 596 C CA . LYS A 1 81 ? -12.408 -8.807 -16.976 1.00 34.56 81 LYS A CA 1
ATOM 597 C C . LYS A 1 81 ? -13.535 -9.296 -16.043 1.00 34.56 81 LYS A C 1
ATOM 599 O O . LYS A 1 81 ? -13.407 -10.407 -15.533 1.00 34.56 81 LYS A O 1
ATOM 604 N N . PRO A 1 82 ? -14.677 -8.567 -15.954 1.00 51.47 82 PRO A N 1
ATOM 605 C CA . PRO A 1 82 ? -14.985 -7.278 -16.610 1.00 51.47 82 PRO A CA 1
ATOM 606 C C . PRO A 1 82 ? -15.389 -6.158 -15.623 1.00 51.47 82 PRO A C 1
ATOM 608 O O . PRO A 1 82 ? -16.306 -6.378 -14.849 1.00 51.47 82 PRO A O 1
ATOM 611 N N . TRP A 1 83 ? -14.823 -4.936 -15.695 1.00 41.59 83 TRP A N 1
ATOM 612 C CA . TRP A 1 83 ? -15.335 -3.779 -14.911 1.00 41.59 83 T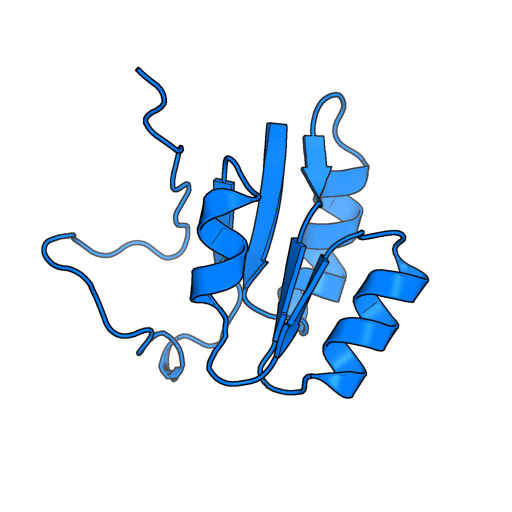RP A CA 1
ATOM 613 C C . TRP A 1 83 ? -15.056 -2.367 -15.507 1.00 41.59 83 TRP A C 1
ATOM 615 O O . TRP A 1 83 ? -14.166 -2.213 -16.345 1.00 41.59 83 TRP A O 1
ATOM 625 N N . ARG A 1 84 ? -15.880 -1.364 -15.108 1.00 34.09 84 ARG A N 1
ATOM 626 C CA . ARG A 1 84 ? -16.066 0.030 -15.638 1.00 34.09 84 ARG A CA 1
ATOM 627 C C . ARG A 1 84 ? -15.263 1.130 -14.874 1.00 34.09 84 ARG A C 1
ATOM 629 O O . ARG A 1 84 ? -14.762 0.830 -13.796 1.00 34.09 84 ARG A O 1
ATOM 636 N N . PRO A 1 85 ? -15.106 2.380 -15.397 1.00 37.53 85 PRO A N 1
ATOM 637 C CA . PRO A 1 85 ? -14.032 3.294 -14.989 1.00 37.53 85 PRO A CA 1
ATOM 638 C C . PRO A 1 85 ? -14.420 4.248 -13.847 1.00 37.53 85 PRO A C 1
ATOM 640 O O . PRO A 1 85 ? -15.409 4.967 -13.947 1.00 37.53 85 PRO A O 1
ATOM 643 N N . ALA A 1 86 ? -13.582 4.321 -12.812 1.00 35.41 86 ALA A N 1
ATOM 644 C CA . ALA A 1 86 ? -13.471 5.475 -11.921 1.00 35.41 86 ALA A CA 1
ATOM 645 C C . ALA A 1 86 ? -12.086 5.482 -11.254 1.00 35.41 86 ALA A C 1
ATOM 647 O O . ALA A 1 86 ? -11.588 4.444 -10.813 1.00 35.41 86 ALA A O 1
ATOM 648 N N . ASN A 1 87 ? -11.468 6.661 -11.184 1.00 37.91 87 ASN A N 1
ATOM 649 C CA . ASN A 1 87 ? -10.204 6.921 -10.498 1.00 37.91 87 ASN A CA 1
ATOM 650 C C . ASN A 1 87 ? -10.419 6.922 -8.974 1.00 37.91 87 ASN A C 1
ATOM 652 O O . ASN A 1 87 ? -10.371 7.975 -8.359 1.00 37.91 87 ASN A O 1
ATOM 656 N N . LEU A 1 88 ? -10.747 5.767 -8.395 1.00 42.56 88 LEU A N 1
ATOM 657 C CA . LEU A 1 88 ? -10.654 5.409 -6.974 1.00 42.56 88 LEU A CA 1
ATOM 658 C C . LEU A 1 88 ? -11.212 3.985 -6.871 1.00 42.56 88 LEU A C 1
ATOM 660 O O . LEU A 1 88 ? 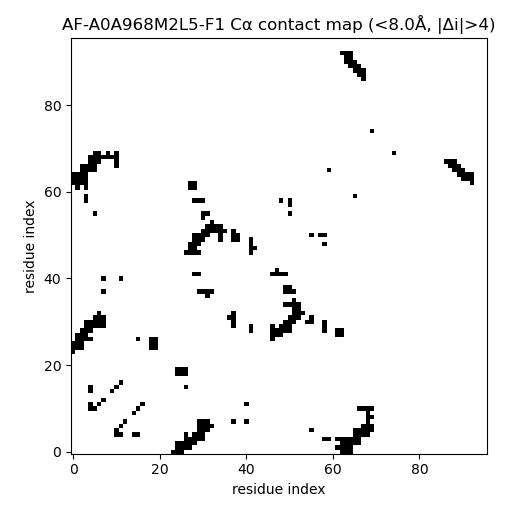-12.425 3.794 -6.905 1.00 42.56 88 LEU A O 1
ATOM 664 N N . TYR A 1 89 ? -10.353 2.970 -6.804 1.00 51.50 89 TYR A N 1
ATOM 665 C CA . TYR A 1 89 ? -10.826 1.588 -6.730 1.00 51.50 89 TYR A CA 1
ATOM 666 C C . TYR A 1 89 ? -10.806 1.108 -5.279 1.00 51.50 89 TYR A C 1
ATOM 668 O O . TYR A 1 89 ? -9.812 0.577 -4.815 1.00 51.50 89 TYR A O 1
ATOM 676 N N . CYS A 1 90 ? -11.905 1.270 -4.541 1.00 43.38 90 CYS A N 1
ATOM 677 C CA . CYS A 1 90 ? -12.091 0.539 -3.286 1.00 43.38 90 CYS A CA 1
ATOM 678 C C . CYS A 1 90 ? -12.413 -0.925 -3.638 1.00 43.38 90 CYS A C 1
ATOM 680 O O . CYS A 1 90 ? -13.578 -1.314 -3.706 1.00 43.38 90 CYS A O 1
ATOM 682 N N . TRP A 1 91 ? -11.397 -1.728 -3.977 1.00 41.00 91 TRP A N 1
ATOM 683 C CA . TRP A 1 91 ? -11.589 -3.175 -4.094 1.00 41.00 91 TRP A CA 1
ATOM 684 C C . TRP A 1 91 ? -11.781 -3.720 -2.686 1.00 41.00 91 TRP A C 1
ATOM 686 O O . TRP A 1 91 ? -10.798 -3.864 -1.984 1.00 41.00 91 TRP A O 1
ATOM 696 N N . LYS A 1 92 ? -13.019 -3.970 -2.256 1.00 39.81 92 LYS A N 1
ATOM 697 C CA . LYS A 1 92 ? -13.292 -4.702 -1.017 1.00 39.81 92 LYS A CA 1
ATOM 698 C C . LYS A 1 92 ? -13.122 -6.189 -1.316 1.00 39.81 92 LYS A C 1
ATOM 700 O O . LYS A 1 92 ? -13.860 -6.703 -2.156 1.00 39.81 92 LYS A O 1
ATOM 705 N N . ASN A 1 93 ? -12.182 -6.864 -0.656 1.00 38.97 93 ASN A N 1
ATOM 706 C CA . ASN A 1 93 ? -12.068 -8.321 -0.747 1.00 38.97 93 ASN A CA 1
ATOM 707 C C . ASN A 1 93 ? -13.430 -8.958 -0.384 1.00 38.97 93 ASN A C 1
ATOM 709 O O . ASN A 1 93 ? -13.919 -8.716 0.727 1.00 38.97 93 ASN A O 1
ATOM 713 N N . PRO A 1 94 ? -14.086 -9.717 -1.282 1.00 42.00 94 PRO A N 1
ATOM 714 C CA . PRO A 1 94 ? -15.281 -10.464 -0.932 1.00 42.00 94 PRO A CA 1
ATOM 715 C C . PRO A 1 94 ? -14.840 -11.704 -0.149 1.00 42.00 94 PRO A C 1
ATOM 717 O O . PRO A 1 94 ? -14.723 -12.793 -0.702 1.00 42.00 94 PRO A O 1
ATOM 720 N N . SER A 1 95 ? -14.535 -11.540 1.137 1.00 37.66 95 SER A N 1
ATOM 721 C CA . SER A 1 95 ? -14.527 -12.697 2.035 1.00 37.66 95 SER A CA 1
ATOM 722 C C . SER A 1 95 ? -15.966 -13.240 2.152 1.00 37.66 95 SER A C 1
ATOM 724 O O . SER A 1 95 ? -16.895 -12.426 2.106 1.00 37.66 95 SER A O 1
ATOM 726 N N . PRO A 1 96 ? -16.156 -14.572 2.250 1.00 48.25 96 PRO A N 1
ATOM 727 C CA . PRO A 1 96 ? -17.470 -15.219 2.331 1.00 48.25 96 PRO A CA 1
ATOM 728 C C . PRO A 1 96 ? -18.265 -14.851 3.589 1.00 48.25 96 PRO A C 1
ATOM 730 O O . PRO A 1 96 ? -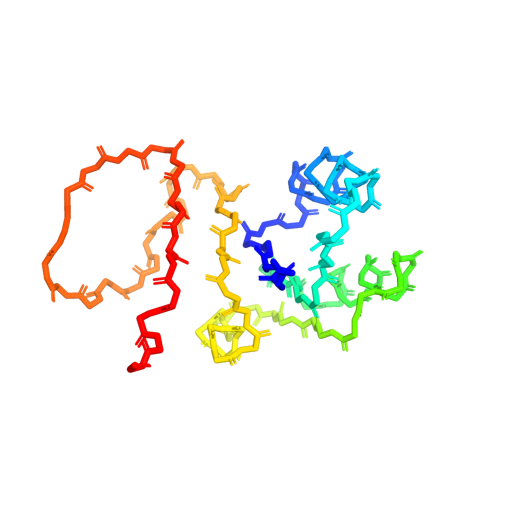17.634 -14.502 4.615 1.00 48.25 96 PRO A O 1
#

Radius of gyration: 12.62 Å; Cα contacts (8 Å, |Δi|>4): 171; chains: 1; bounding box: 32×27×32 Å

Sequence (96 aa):
MRVGILGTGFGAAV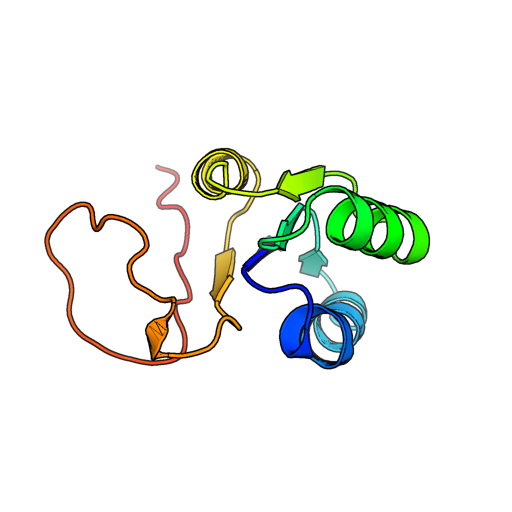HLPALQSLPGVEVTALWGRDRERTQAIAQGAGVPHSFGGEAWAELLPLVDVVAVTTPPFCIFLKRPKPWRPANLYCWKNPSP